Protein AF-A0AAW2IPX8-F1 (afdb_monomer_lite)

Organism: NCBI:txid2727405

pLDDT: mean 87.47, std 6.11, range [64.5, 95.62]

Structure (mmCIF, N/CA/C/O backbone):
data_AF-A0AAW2IPX8-F1
#
_entry.id   AF-A0AAW2IPX8-F1
#
loop_
_atom_site.group_PDB
_atom_site.id
_atom_site.type_symbol
_atom_site.label_atom_id
_atom_site.label_alt_id
_atom_site.label_comp_id
_atom_site.label_asym_id
_atom_site.label_entity_id
_atom_site.label_seq_id
_atom_site.pdbx_PDB_ins_code
_atom_site.Cartn_x
_atom_site.Cartn_y
_atom_site.Cartn_z
_atom_site.occupancy
_atom_site.B_iso_or_equiv
_atom_site.auth_seq_id
_atom_site.auth_comp_id
_atom_site.auth_asym_id
_atom_site.auth_atom_id
_atom_site.pdbx_PDB_model_num
ATOM 1 N N . MET A 1 1 ? -6.025 5.927 3.973 1.00 70.62 1 MET A N 1
ATOM 2 C CA . MET A 1 1 ? -5.522 4.539 4.034 1.00 70.62 1 MET A CA 1
ATOM 3 C C . MET A 1 1 ? -6.620 3.508 4.303 1.00 70.62 1 MET A C 1
ATOM 5 O O . MET A 1 1 ? -6.923 2.726 3.414 1.00 70.62 1 MET A O 1
ATOM 9 N N . TRP A 1 2 ? -7.270 3.513 5.476 1.00 75.56 2 TRP A N 1
ATOM 10 C CA . TRP A 1 2 ? -8.348 2.553 5.775 1.00 75.56 2 TRP A CA 1
ATOM 11 C C . TRP A 1 2 ? -9.666 2.906 5.098 1.00 75.56 2 TRP A C 1
ATOM 13 O O . TRP A 1 2 ? -10.194 2.125 4.324 1.00 75.56 2 TRP A O 1
ATOM 23 N N . THR A 1 3 ? -10.164 4.121 5.321 1.00 78.56 3 THR A N 1
ATOM 24 C CA . THR A 1 3 ? -11.439 4.607 4.763 1.00 78.56 3 THR A CA 1
ATOM 25 C C . THR A 1 3 ? -11.451 4.695 3.238 1.00 78.56 3 THR A C 1
ATOM 27 O O . THR A 1 3 ? -12.519 4.737 2.639 1.00 78.56 3 THR A O 1
ATOM 30 N N . THR A 1 4 ? -10.271 4.713 2.620 1.00 77.69 4 THR A N 1
ATOM 31 C CA . THR A 1 4 ? -10.066 4.718 1.169 1.00 77.69 4 THR A CA 1
ATOM 32 C C . THR A 1 4 ? -10.041 3.311 0.569 1.00 77.69 4 THR A C 1
ATOM 34 O O . THR A 1 4 ? -10.200 3.171 -0.638 1.00 77.69 4 THR A O 1
ATOM 37 N N . HIS A 1 5 ? -9.842 2.268 1.382 1.00 80.44 5 HIS A N 1
ATOM 38 C CA . HIS A 1 5 ? -9.830 0.884 0.917 1.00 80.44 5 HIS A CA 1
ATOM 39 C C . HIS A 1 5 ? -11.267 0.359 0.794 1.00 80.44 5 HIS A C 1
ATOM 41 O O . HIS A 1 5 ? -12.031 0.418 1.761 1.00 80.44 5 HIS A O 1
ATOM 47 N N . SER A 1 6 ? -11.629 -0.201 -0.365 1.00 84.44 6 SER A N 1
ATOM 48 C CA . SER A 1 6 ? -12.998 -0.663 -0.662 1.00 84.44 6 SER A CA 1
ATOM 49 C C . SER A 1 6 ? -13.545 -1.632 0.394 1.00 84.44 6 SER A C 1
ATOM 51 O O . SER A 1 6 ? -14.685 -1.506 0.836 1.00 84.44 6 SER A O 1
ATOM 53 N N . GLU A 1 7 ? -12.696 -2.548 0.865 1.00 85.75 7 GLU A N 1
ATOM 54 C CA . GLU A 1 7 ? -13.081 -3.587 1.830 1.00 85.75 7 GLU A CA 1
ATOM 55 C C . GLU A 1 7 ? -13.221 -3.097 3.279 1.00 85.75 7 GLU A C 1
ATOM 57 O O . GLU A 1 7 ? -13.777 -3.811 4.116 1.00 85.75 7 GLU A O 1
ATOM 62 N N . PHE A 1 8 ? -12.751 -1.890 3.616 1.00 87.12 8 PHE A N 1
ATOM 63 C CA . PHE A 1 8 ? -12.706 -1.436 5.010 1.00 87.12 8 PHE A CA 1
ATOM 64 C C . PHE A 1 8 ? -14.085 -1.421 5.669 1.00 87.12 8 PHE A C 1
ATOM 66 O O . PHE A 1 8 ? -14.269 -1.945 6.769 1.00 87.12 8 PHE A O 1
ATOM 73 N N . LEU A 1 9 ? -15.081 -0.865 4.976 1.00 87.81 9 LEU A N 1
ATOM 74 C CA . LEU A 1 9 ? -16.456 -0.836 5.472 1.00 87.81 9 LEU A CA 1
ATOM 75 C C . LEU A 1 9 ? -17.032 -2.243 5.655 1.00 87.81 9 LEU A C 1
ATOM 77 O O . LEU A 1 9 ? -17.794 -2.464 6.598 1.00 87.81 9 LEU A O 1
ATOM 81 N N . GLY A 1 10 ? -16.664 -3.190 4.790 1.00 88.31 10 GLY A N 1
ATOM 82 C CA . GLY A 1 10 ? -17.053 -4.594 4.914 1.00 88.31 10 GLY A CA 1
ATOM 83 C C . GLY A 1 10 ? -16.495 -5.222 6.191 1.00 88.31 10 GLY A C 1
ATOM 84 O O . GLY A 1 10 ? -17.255 -5.777 6.988 1.00 88.31 10 GLY A O 1
ATOM 85 N N . VAL A 1 11 ? -15.196 -5.039 6.439 1.00 86.88 11 VAL A N 1
ATOM 86 C CA . VAL A 1 11 ? -14.505 -5.533 7.642 1.00 86.88 11 VAL A CA 1
ATOM 87 C C . VAL A 1 11 ? -15.115 -4.943 8.915 1.00 86.88 11 VAL A C 1
ATOM 89 O O . VAL A 1 11 ? -15.424 -5.677 9.859 1.00 86.88 11 VAL A O 1
ATOM 92 N N . VAL A 1 12 ? -15.360 -3.629 8.939 1.00 89.06 12 VAL A N 1
ATOM 93 C CA . V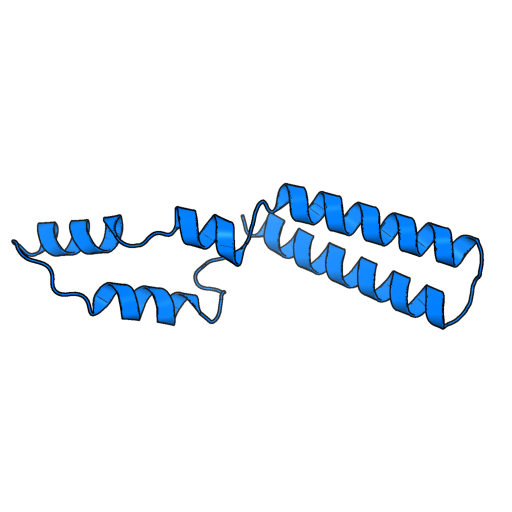AL A 1 12 ? -15.990 -2.958 10.086 1.00 89.06 12 VAL A CA 1
ATOM 94 C C . VAL A 1 12 ? -17.409 -3.477 10.308 1.00 89.06 12 VAL A C 1
ATOM 96 O O . VAL A 1 12 ? -17.755 -3.815 11.439 1.00 89.06 12 VAL A O 1
ATOM 99 N N . ARG A 1 13 ? -18.231 -3.603 9.255 1.00 90.06 13 ARG A N 1
ATOM 100 C CA . ARG A 1 13 ? -19.603 -4.134 9.367 1.00 90.06 13 ARG A CA 1
ATOM 101 C C . ARG A 1 13 ? -19.618 -5.554 9.912 1.00 90.06 13 ARG A C 1
ATOM 103 O O . ARG A 1 13 ? -20.399 -5.838 10.818 1.00 90.06 13 ARG A O 1
ATOM 110 N N . GLN A 1 14 ? -18.753 -6.426 9.401 1.00 88.81 14 GLN A N 1
ATOM 111 C CA . GLN A 1 14 ? -18.659 -7.807 9.867 1.00 88.81 14 GLN A CA 1
ATOM 112 C C . GLN A 1 14 ? -18.261 -7.859 11.346 1.00 88.81 14 GLN A C 1
ATOM 114 O O . GLN A 1 14 ? -18.881 -8.578 12.127 1.00 88.81 14 GLN A O 1
ATOM 119 N N . ASN A 1 15 ? -17.290 -7.041 11.764 1.00 88.88 15 ASN A N 1
ATOM 120 C CA . ASN A 1 15 ? -16.918 -6.902 13.171 1.00 88.88 15 ASN A CA 1
ATOM 121 C C . ASN A 1 15 ? -18.098 -6.402 14.033 1.00 88.88 15 ASN A C 1
ATOM 123 O O . ASN A 1 15 ? -18.337 -6.904 15.137 1.00 88.88 15 ASN A O 1
ATOM 127 N N . TRP A 1 16 ? -18.887 -5.464 13.506 1.00 89.25 16 TRP A N 1
ATOM 128 C CA . TRP A 1 16 ? -20.008 -4.861 14.221 1.00 89.25 16 TRP A CA 1
ATOM 129 C C . TRP A 1 16 ? -21.208 -5.791 14.409 1.00 89.25 16 TRP A C 1
ATOM 131 O O . TRP A 1 16 ? -21.955 -5.605 15.369 1.00 89.25 16 TRP A O 1
ATOM 141 N N . GLN A 1 17 ? -21.383 -6.806 13.562 1.00 88.81 17 GLN A N 1
ATOM 142 C CA . GLN A 1 17 ? -22.488 -7.767 13.672 1.00 88.81 17 GLN A CA 1
ATOM 143 C C . GLN A 1 17 ? -22.324 -8.767 14.825 1.00 88.81 17 GLN A C 1
ATOM 145 O O . GLN A 1 17 ? -23.300 -9.376 15.256 1.00 88.81 17 GLN A O 1
ATOM 150 N N . TYR A 1 18 ? -21.120 -8.918 15.379 1.00 86.31 18 TYR A N 1
ATOM 151 C CA . TYR A 1 18 ? -20.907 -9.847 16.483 1.00 86.31 18 TYR A CA 1
ATOM 152 C C . TYR A 1 18 ? -21.603 -9.403 17.775 1.00 86.31 18 TYR A C 1
ATOM 154 O O . TYR A 1 18 ? -21.532 -8.236 18.184 1.00 86.31 18 TYR A O 1
ATOM 162 N N . SER A 1 19 ? -22.229 -10.367 18.453 1.00 84.44 19 SER A N 1
ATOM 163 C CA . SER A 1 19 ? -22.872 -10.161 19.748 1.00 84.44 19 SER A CA 1
ATOM 164 C C . SER A 1 19 ? -21.839 -9.836 20.828 1.00 84.44 19 SER A C 1
ATOM 166 O O . SER A 1 19 ? -20.880 -10.581 21.025 1.00 84.44 19 SER A O 1
ATOM 168 N N . THR A 1 20 ? -22.060 -8.740 21.549 1.00 86.62 20 THR A N 1
ATOM 169 C CA . THR A 1 20 ? -21.262 -8.321 22.709 1.00 86.62 20 THR A CA 1
ATOM 170 C C . THR A 1 20 ? -22.132 -8.244 23.957 1.00 86.62 20 THR A C 1
ATOM 172 O O . THR A 1 20 ? -23.316 -7.897 23.865 1.00 86.62 20 THR A O 1
ATOM 175 N N . VAL A 1 21 ? -21.543 -8.544 25.115 1.00 87.06 21 VAL A N 1
ATOM 176 C CA . VAL A 1 21 ? -22.211 -8.573 26.427 1.00 87.06 21 VAL A CA 1
ATOM 177 C C . VAL A 1 21 ? -21.647 -7.452 27.298 1.00 87.06 21 VAL A C 1
ATOM 179 O O . VAL A 1 21 ? -20.435 -7.236 27.319 1.00 87.06 21 VAL A O 1
ATOM 182 N N . GLY A 1 22 ? -22.523 -6.744 28.013 1.00 89.12 22 GLY A N 1
ATOM 183 C CA . GLY A 1 22 ? -22.153 -5.662 28.929 1.00 89.12 22 GLY A CA 1
ATOM 184 C C . GLY A 1 22 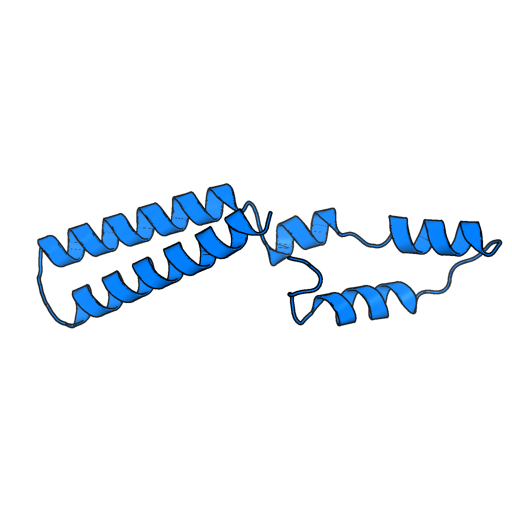? -22.946 -4.376 28.699 1.00 89.12 22 GLY A C 1
ATOM 185 O O . GLY A 1 22 ? -23.873 -4.328 27.888 1.00 89.12 22 GLY A O 1
ATOM 186 N N . SER A 1 23 ? -22.567 -3.320 29.419 1.00 89.00 23 SER A N 1
ATOM 187 C CA . SER A 1 23 ? -23.129 -1.973 29.263 1.00 89.00 23 SER A CA 1
ATOM 188 C C . SER A 1 23 ? -22.678 -1.314 27.951 1.00 89.00 23 SER A C 1
ATOM 190 O O . SER A 1 23 ? -21.753 -1.786 27.289 1.00 89.00 23 SER A O 1
ATOM 192 N N . GLY A 1 24 ? -23.314 -0.202 27.562 1.00 88.31 24 GLY A N 1
ATOM 193 C CA . GLY A 1 24 ? -23.066 0.463 26.273 1.00 88.31 24 GLY A CA 1
ATOM 194 C C . GLY A 1 24 ? -21.584 0.719 25.965 1.00 88.31 24 GLY A C 1
ATOM 195 O O . GLY A 1 24 ? -21.113 0.343 24.892 1.00 88.31 24 GLY A O 1
ATOM 196 N N . MET A 1 25 ? -20.824 1.274 26.916 1.00 91.94 25 MET A N 1
ATOM 197 C CA . MET A 1 25 ? -19.393 1.543 26.707 1.00 91.94 25 MET A CA 1
ATOM 198 C C . MET A 1 25 ? -18.536 0.279 26.686 1.00 91.94 25 MET A C 1
ATOM 200 O O . MET A 1 25 ? -17.606 0.194 25.889 1.00 91.94 25 MET A O 1
ATOM 204 N N . MET A 1 26 ? -18.880 -0.735 27.482 1.00 90.12 26 MET A N 1
ATOM 205 C CA . MET A 1 26 ? -18.177 -2.019 27.455 1.00 90.12 26 MET A CA 1
ATOM 206 C C . MET A 1 26 ? -18.347 -2.711 26.097 1.00 90.12 26 MET A C 1
ATOM 208 O O . MET A 1 26 ? -17.388 -3.235 25.534 1.00 90.12 26 MET A O 1
ATOM 212 N N . ARG A 1 27 ? -19.554 -2.650 25.519 1.00 89.62 27 ARG A N 1
ATOM 213 C CA . ARG A 1 27 ? -19.832 -3.189 24.179 1.00 89.62 27 ARG A CA 1
ATOM 214 C C . ARG A 1 27 ? -19.057 -2.444 23.095 1.00 89.62 27 ARG A C 1
ATOM 216 O O . ARG A 1 27 ? -18.575 -3.089 22.166 1.00 89.62 27 ARG A O 1
ATOM 223 N N . LEU A 1 28 ? -18.935 -1.120 23.208 1.00 89.94 28 LEU A N 1
ATOM 224 C CA . LEU A 1 28 ? -18.139 -0.311 22.284 1.00 89.94 28 LEU A CA 1
ATOM 225 C C . LEU A 1 28 ? -16.650 -0.664 22.381 1.00 89.94 28 LEU A C 1
ATOM 227 O O . LEU A 1 28 ? -16.035 -0.961 21.360 1.00 89.94 28 LEU A O 1
ATOM 231 N N . GLN A 1 29 ? -16.097 -0.707 23.596 1.00 89.88 29 GLN A N 1
ATOM 232 C CA . GLN A 1 29 ? -14.708 -1.097 23.837 1.00 89.88 29 GLN A CA 1
ATOM 233 C C . GLN A 1 29 ? -14.409 -2.470 23.227 1.00 89.88 29 GLN A C 1
ATOM 235 O O . GLN A 1 29 ? -13.458 -2.603 22.467 1.00 89.88 29 GLN A O 1
ATOM 240 N N . GLN A 1 30 ? -15.251 -3.475 23.488 1.00 89.12 30 GLN A N 1
ATOM 241 C CA . GLN A 1 30 ? -15.074 -4.825 22.945 1.00 89.12 30 GLN A CA 1
ATOM 242 C C . GLN A 1 30 ? -15.034 -4.844 21.412 1.00 89.12 30 GLN A C 1
ATOM 244 O O . GLN A 1 30 ? -14.206 -5.544 20.833 1.00 89.12 30 GLN A O 1
ATOM 249 N N . LYS A 1 31 ? -15.902 -4.073 20.742 1.00 89.50 31 LYS A N 1
ATOM 250 C CA . LYS A 1 31 ? -15.909 -3.975 19.273 1.00 89.50 31 LYS A CA 1
ATOM 251 C C . LYS A 1 31 ? -14.638 -3.312 18.747 1.00 89.50 31 LYS A C 1
ATOM 253 O O . LYS A 1 31 ? -14.014 -3.844 17.835 1.00 89.50 31 LYS A O 1
ATOM 258 N N . LEU A 1 32 ? -14.209 -2.214 19.370 1.00 88.06 32 LEU A N 1
ATOM 259 C CA . LEU A 1 32 ? -12.981 -1.510 18.993 1.00 88.06 32 LEU A CA 1
ATOM 260 C C . LEU A 1 32 ? -11.731 -2.368 19.212 1.00 88.06 32 LEU A C 1
ATOM 262 O O . LEU A 1 32 ? -10.891 -2.449 18.324 1.00 88.06 32 LEU A O 1
ATOM 266 N N . THR A 1 33 ? -11.618 -3.060 20.348 1.00 85.69 33 THR A N 1
ATOM 267 C CA . THR A 1 33 ? -10.483 -3.952 20.634 1.00 85.69 33 THR A CA 1
ATOM 268 C C . THR A 1 33 ? -10.442 -5.145 19.682 1.00 85.69 33 THR A C 1
ATOM 270 O O . THR A 1 33 ? -9.367 -5.591 19.293 1.00 85.69 33 THR A O 1
ATOM 273 N N . ARG A 1 34 ? -11.609 -5.662 19.285 1.00 85.38 34 ARG A N 1
ATOM 274 C CA . ARG A 1 34 ? -11.711 -6.775 18.338 1.00 85.38 34 ARG A CA 1
ATOM 275 C C . ARG A 1 34 ? -11.410 -6.362 16.900 1.00 85.38 34 ARG A C 1
ATOM 277 O O . ARG A 1 34 ? -11.143 -7.219 16.063 1.00 85.38 34 ARG A O 1
ATOM 284 N N . LEU A 1 35 ? -11.532 -5.083 16.565 1.00 84.56 35 LEU A N 1
ATOM 285 C CA . LEU A 1 35 ? -11.175 -4.597 15.243 1.00 84.56 35 LEU A CA 1
ATOM 286 C C . LEU A 1 35 ? -9.657 -4.781 15.080 1.00 84.56 35 LEU A C 1
ATOM 288 O O . LEU A 1 35 ? -8.865 -3.972 15.555 1.00 84.56 35 LEU A O 1
ATOM 292 N N . CYS A 1 36 ? -9.246 -5.893 14.461 1.00 80.50 36 CYS A N 1
ATOM 293 C CA . CYS A 1 36 ? -7.849 -6.302 14.306 1.00 80.50 36 CYS A CA 1
ATOM 294 C C . CYS A 1 36 ? -7.113 -5.443 13.265 1.00 80.50 36 CYS A C 1
ATOM 296 O O . CYS A 1 36 ? -6.510 -5.971 12.338 1.00 80.50 36 CYS A O 1
ATOM 298 N N . LEU A 1 37 ? -7.144 -4.115 13.412 1.00 80.88 37 LEU A N 1
ATOM 299 C CA . LEU A 1 37 ? -6.550 -3.166 12.469 1.00 80.88 37 LEU A CA 1
ATOM 300 C C . LEU A 1 37 ? -5.049 -3.384 12.290 1.00 80.88 37 LEU A C 1
ATOM 302 O O . LEU A 1 37 ? -4.534 -3.166 11.206 1.00 80.88 37 LEU A O 1
ATOM 306 N N . LYS A 1 38 ? -4.346 -3.860 13.325 1.00 78.69 38 LYS A N 1
ATOM 307 C CA . LYS A 1 38 ? -2.918 -4.198 13.224 1.00 78.69 38 LYS A CA 1
ATOM 308 C C . LYS A 1 38 ? -2.667 -5.381 12.285 1.00 78.69 38 LYS A C 1
ATOM 310 O O . LYS A 1 38 ? -1.795 -5.303 11.428 1.00 78.69 38 LYS A O 1
ATOM 315 N N . GLU A 1 39 ? -3.448 -6.449 12.429 1.00 79.62 39 GLU A N 1
ATOM 316 C CA . GLU A 1 39 ? -3.355 -7.626 11.555 1.00 79.62 39 GLU A CA 1
ATOM 317 C C . GLU A 1 39 ? -3.830 -7.286 10.140 1.00 79.62 39 GLU A C 1
ATOM 319 O O . GLU A 1 39 ? -3.210 -7.664 9.150 1.00 79.62 39 GLU A O 1
ATOM 324 N N . TRP A 1 40 ? -4.903 -6.501 10.041 1.00 82.44 40 TRP A N 1
ATOM 325 C CA . TRP A 1 40 ? -5.428 -6.023 8.769 1.00 82.44 40 TRP A CA 1
ATOM 326 C C . TRP A 1 40 ? -4.419 -5.125 8.045 1.00 82.44 40 TRP A C 1
ATOM 328 O O . TRP A 1 40 ? -4.201 -5.293 6.852 1.00 82.44 40 TRP A O 1
ATOM 338 N N . ASN A 1 41 ? -3.703 -4.265 8.775 1.00 82.12 41 ASN A N 1
ATOM 339 C CA . ASN A 1 41 ? -2.605 -3.478 8.223 1.00 82.12 41 ASN A CA 1
ATOM 340 C C . ASN A 1 41 ? -1.514 -4.355 7.629 1.00 82.12 41 ASN A C 1
ATOM 342 O O . ASN A 1 41 ? -1.118 -4.163 6.483 1.00 82.12 41 ASN A O 1
ATOM 346 N N . LYS A 1 42 ? -1.071 -5.354 8.391 1.00 79.50 42 LYS A N 1
ATOM 347 C CA . LYS A 1 42 ? -0.013 -6.262 7.956 1.00 79.50 42 LYS A CA 1
ATOM 348 C C . LYS A 1 42 ? -0.424 -7.116 6.754 1.00 79.50 42 LYS A C 1
ATOM 350 O O . LYS A 1 42 ? 0.402 -7.377 5.893 1.00 79.50 42 LYS A O 1
ATOM 355 N N . THR A 1 43 ? -1.673 -7.563 6.696 1.00 79.50 43 THR A N 1
ATOM 356 C CA . THR A 1 43 ? -2.152 -8.466 5.636 1.00 79.50 43 THR A CA 1
ATOM 357 C C . THR A 1 43 ? -2.561 -7.740 4.360 1.00 79.50 43 THR A C 1
ATOM 359 O O . THR A 1 43 ? -2.327 -8.264 3.277 1.00 79.50 43 THR A O 1
ATOM 362 N N . VAL A 1 44 ? -3.154 -6.549 4.470 1.00 79.00 44 VAL A N 1
ATOM 363 C CA . VAL A 1 44 ? -3.648 -5.788 3.312 1.00 79.00 44 VAL A CA 1
ATOM 364 C C . VAL A 1 44 ? -2.604 -4.824 2.767 1.00 79.00 44 VAL A C 1
ATOM 366 O O . VAL A 1 44 ? -2.458 -4.710 1.554 1.00 79.00 44 VAL A O 1
ATOM 3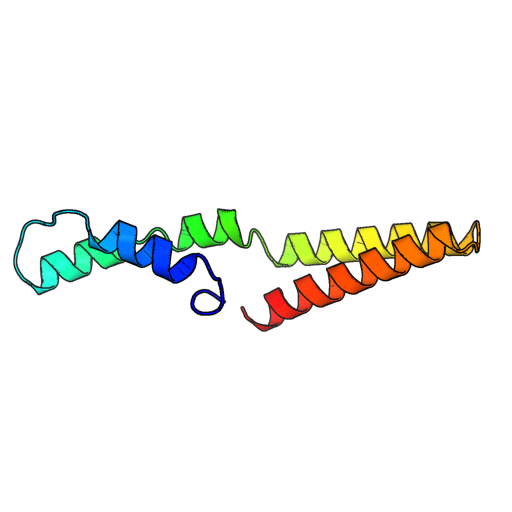69 N N . PHE A 1 45 ? -1.870 -4.137 3.642 1.00 76.50 45 PHE A N 1
ATOM 370 C CA . PHE A 1 45 ? -0.895 -3.124 3.232 1.00 76.50 45 PHE A CA 1
ATOM 371 C C . PHE A 1 45 ? 0.551 -3.623 3.348 1.00 76.50 45 PHE A C 1
ATOM 373 O O . PHE A 1 45 ? 1.424 -3.094 2.662 1.00 76.50 45 PHE A O 1
ATOM 380 N N . GLY A 1 46 ? 0.810 -4.665 4.146 1.00 80.25 46 GLY A N 1
ATOM 381 C CA . GLY A 1 46 ? 2.157 -5.199 4.343 1.00 80.25 46 GLY A CA 1
ATOM 382 C C . GLY A 1 46 ? 3.055 -4.252 5.136 1.00 80.25 46 GLY A C 1
ATOM 383 O O . GLY A 1 46 ? 2.583 -3.358 5.843 1.00 80.25 46 GLY A O 1
ATOM 384 N N . ASN A 1 47 ? 4.366 -4.457 5.019 1.00 82.00 47 ASN A N 1
ATOM 385 C CA . ASN A 1 47 ? 5.332 -3.428 5.382 1.00 82.00 47 ASN A CA 1
ATOM 386 C C . ASN A 1 47 ? 5.512 -2.516 4.166 1.00 82.00 47 ASN A C 1
ATOM 388 O O . ASN A 1 47 ? 6.108 -2.920 3.169 1.00 82.00 47 ASN A O 1
ATOM 392 N N . VAL A 1 48 ? 4.957 -1.307 4.243 1.00 81.06 48 VAL A N 1
ATOM 393 C CA . VAL A 1 48 ? 4.949 -0.365 3.118 1.00 81.06 48 VAL A CA 1
ATOM 394 C C . VAL A 1 48 ? 6.376 -0.028 2.670 1.00 81.06 48 VAL A C 1
ATOM 396 O O . VAL A 1 48 ? 6.638 -0.023 1.473 1.00 81.06 48 VAL A O 1
ATOM 399 N N . LEU A 1 49 ? 7.321 0.096 3.607 1.00 80.88 49 LEU A N 1
ATOM 400 C CA . LEU A 1 49 ? 8.732 0.353 3.303 1.00 80.88 49 LEU A CA 1
ATOM 401 C C . LEU A 1 49 ? 9.395 -0.814 2.558 1.00 80.88 49 LEU A C 1
ATOM 403 O O . LEU A 1 49 ? 10.143 -0.597 1.605 1.00 80.88 49 LEU A O 1
ATOM 407 N N . ASP A 1 50 ? 9.088 -2.058 2.942 1.00 86.81 50 ASP A N 1
ATOM 408 C CA . ASP A 1 50 ? 9.603 -3.237 2.232 1.00 86.81 50 ASP A CA 1
ATOM 409 C C . ASP A 1 50 ? 9.011 -3.326 0.817 1.00 86.81 50 ASP A C 1
ATOM 411 O O . ASP A 1 50 ? 9.702 -3.729 -0.121 1.00 86.81 50 ASP A O 1
ATOM 415 N N . ASN A 1 51 ? 7.748 -2.919 0.648 1.00 86.69 51 ASN A N 1
ATOM 416 C CA . ASN A 1 51 ? 7.096 -2.867 -0.658 1.00 86.69 51 ASN A CA 1
ATOM 417 C C . ASN A 1 51 ? 7.733 -1.799 -1.559 1.00 86.69 51 ASN A C 1
ATOM 419 O O . ASN A 1 51 ? 7.951 -2.076 -2.738 1.00 86.69 51 ASN A O 1
ATOM 423 N N . VAL A 1 52 ? 8.067 -0.616 -1.022 1.00 89.81 52 VAL A N 1
ATOM 424 C CA . VAL A 1 52 ? 8.801 0.430 -1.762 1.00 89.81 52 VAL A CA 1
ATOM 425 C C . VAL A 1 52 ? 10.152 -0.120 -2.215 1.00 89.81 52 VAL A C 1
ATOM 427 O O . VAL A 1 52 ? 10.437 -0.133 -3.409 1.00 89.81 52 VAL A O 1
ATOM 430 N N . ALA A 1 53 ? 10.938 -0.692 -1.298 1.00 92.12 53 ALA A N 1
ATOM 431 C CA . ALA A 1 53 ? 12.252 -1.255 -1.616 1.00 92.12 53 ALA A CA 1
ATOM 432 C C . ALA A 1 53 ? 12.187 -2.424 -2.623 1.00 92.12 53 ALA A C 1
ATOM 434 O O . ALA A 1 53 ? 13.122 -2.664 -3.393 1.00 92.12 53 ALA A O 1
ATOM 435 N N . ALA A 1 54 ? 11.102 -3.203 -2.629 1.00 92.88 54 ALA A N 1
ATOM 436 C CA . ALA A 1 54 ? 10.866 -4.230 -3.640 1.00 92.88 54 ALA A CA 1
ATOM 437 C C . ALA A 1 54 ? 10.523 -3.626 -5.012 1.00 92.88 54 ALA A C 1
ATOM 439 O O . ALA A 1 54 ? 11.080 -4.068 -6.016 1.00 92.88 54 ALA A O 1
ATOM 440 N N . ALA A 1 55 ? 9.661 -2.606 -5.056 1.00 92.06 55 ALA A N 1
ATOM 441 C CA . ALA A 1 55 ? 9.282 -1.925 -6.292 1.00 92.06 55 ALA A CA 1
ATOM 442 C C . ALA A 1 55 ? 10.461 -1.162 -6.922 1.00 92.06 55 ALA A C 1
ATOM 444 O O . ALA A 1 55 ? 10.653 -1.235 -8.134 1.00 92.06 55 ALA A O 1
ATOM 445 N N . GLU A 1 56 ? 11.296 -0.506 -6.111 1.00 94.50 56 GLU A N 1
ATOM 446 C CA . GLU A 1 56 ? 12.526 0.156 -6.564 1.00 94.50 56 GLU A CA 1
ATOM 447 C C . GLU A 1 56 ? 13.512 -0.834 -7.192 1.00 94.50 56 GLU A C 1
ATOM 449 O O . GLU A 1 56 ? 14.055 -0.571 -8.264 1.00 94.50 56 GLU A O 1
ATOM 454 N N . ARG A 1 57 ? 13.718 -2.002 -6.562 1.00 95.62 57 ARG A N 1
ATOM 455 C CA . ARG A 1 57 ? 14.555 -3.067 -7.141 1.00 95.62 57 ARG A CA 1
ATOM 456 C C . ARG A 1 57 ? 13.986 -3.584 -8.457 1.00 95.62 57 ARG A C 1
ATOM 458 O O . ARG A 1 57 ? 14.739 -3.711 -9.414 1.00 95.62 57 ARG A O 1
ATOM 465 N N . GLY A 1 58 ? 12.676 -3.821 -8.523 1.00 93.44 58 GLY A N 1
ATOM 466 C CA . GLY A 1 58 ? 12.022 -4.272 -9.752 1.00 93.44 58 GLY A CA 1
ATOM 467 C C . GLY A 1 58 ? 12.132 -3.258 -10.894 1.00 93.44 58 GLY A C 1
ATOM 468 O O . GLY A 1 58 ? 12.358 -3.649 -12.035 1.00 93.44 58 GLY A O 1
ATOM 469 N N . LEU A 1 59 ? 12.023 -1.957 -10.599 1.00 94.81 59 LEU A N 1
ATOM 470 C CA . LEU A 1 59 ? 12.265 -0.909 -11.591 1.00 94.81 59 LEU A CA 1
ATOM 471 C C . LEU A 1 59 ? 13.722 -0.912 -12.057 1.00 94.81 59 LEU A C 1
ATOM 473 O O . LEU A 1 59 ? 13.963 -0.887 -13.257 1.00 94.81 59 LEU A O 1
ATOM 477 N N . LYS A 1 60 ? 14.676 -1.016 -11.128 1.00 94.81 60 LYS A N 1
ATOM 478 C CA . LYS A 1 60 ? 16.101 -1.064 -11.463 1.00 94.81 60 LYS A CA 1
ATOM 479 C C . LYS A 1 60 ? 16.446 -2.251 -12.369 1.00 94.81 60 LYS A C 1
ATOM 481 O O . LYS A 1 60 ? 17.159 -2.076 -13.348 1.00 94.81 60 LYS A O 1
ATOM 486 N N . GLU A 1 61 ? 15.919 -3.436 -12.076 1.00 94.62 61 GLU A N 1
ATOM 487 C CA . GLU A 1 61 ? 16.097 -4.626 -12.921 1.00 94.62 61 GLU A CA 1
ATOM 488 C C . GLU A 1 61 ? 15.485 -4.429 -14.319 1.00 94.62 61 GLU A C 1
ATOM 490 O O . GLU A 1 61 ? 16.070 -4.839 -15.322 1.00 94.62 61 GLU A O 1
ATOM 495 N N . ALA A 1 62 ? 14.323 -3.772 -14.403 1.00 92.06 62 ALA A N 1
ATOM 496 C CA . ALA A 1 62 ? 13.676 -3.469 -15.676 1.00 92.06 62 ALA A CA 1
ATOM 497 C C . ALA A 1 62 ? 14.431 -2.398 -16.488 1.00 92.06 62 ALA A C 1
ATOM 499 O O . ALA A 1 62 ? 14.511 -2.516 -17.711 1.00 92.06 62 ALA A O 1
ATOM 500 N N . ASP A 1 63 ? 15.007 -1.391 -15.825 1.00 92.69 63 ASP A N 1
ATOM 501 C CA . ASP A 1 63 ? 15.881 -0.390 -16.444 1.00 92.69 63 ASP A CA 1
ATOM 502 C C . ASP A 1 63 ? 17.159 -1.051 -16.987 1.00 92.69 63 ASP A C 1
ATOM 504 O O . ASP A 1 63 ? 17.498 -0.865 -18.153 1.00 92.69 63 ASP A O 1
ATOM 508 N N . GLU A 1 64 ? 17.814 -1.912 -16.198 1.00 94.56 64 GLU A N 1
ATOM 509 C CA . GLU A 1 64 ? 19.001 -2.666 -16.628 1.00 94.56 64 GLU A CA 1
ATOM 510 C C . GLU A 1 64 ? 18.704 -3.586 -17.826 1.00 94.56 64 GLU A C 1
ATOM 512 O O . GLU A 1 64 ? 19.535 -3.722 -18.727 1.00 94.56 64 GLU A O 1
ATOM 517 N N . ALA A 1 65 ? 17.524 -4.214 -17.861 1.00 91.81 65 ALA A N 1
ATOM 518 C CA . ALA A 1 65 ? 17.091 -5.036 -18.990 1.00 91.81 65 ALA A CA 1
ATOM 519 C C . ALA A 1 65 ? 16.815 -4.199 -20.251 1.00 91.81 65 ALA A C 1
ATOM 521 O O . ALA A 1 65 ? 17.128 -4.636 -21.359 1.00 91.81 65 ALA A O 1
ATOM 522 N N . TYR A 1 66 ? 16.252 -2.999 -20.092 1.00 92.38 66 TYR A N 1
ATOM 523 C CA . TYR A 1 66 ? 16.026 -2.069 -21.197 1.00 92.38 66 TYR A CA 1
ATOM 524 C C . TYR A 1 66 ? 17.338 -1.507 -21.758 1.00 92.38 66 TYR A C 1
ATOM 526 O O . TYR A 1 66 ? 17.486 -1.422 -22.974 1.00 92.38 66 TYR A O 1
ATOM 534 N N . ASP A 1 67 ? 18.306 -1.183 -20.898 1.00 93.31 67 ASP A N 1
ATOM 535 C CA . ASP A 1 67 ? 19.631 -0.711 -21.315 1.00 93.31 67 ASP A CA 1
ATOM 536 C C . ASP A 1 67 ? 20.402 -1.776 -22.115 1.00 93.31 67 ASP A C 1
ATOM 538 O O . ASP A 1 67 ? 21.170 -1.446 -23.021 1.00 93.31 67 ASP A O 1
ATOM 542 N N . GLN A 1 68 ? 20.192 -3.059 -21.799 1.00 93.00 68 GLN A N 1
ATOM 543 C CA . GLN A 1 68 ? 20.799 -4.186 -22.515 1.00 93.00 68 GLN A CA 1
ATOM 544 C C . GLN A 1 68 ? 20.116 -4.483 -23.856 1.00 93.00 68 GLN A C 1
ATOM 546 O O . GLN A 1 68 ? 20.807 -4.780 -24.832 1.00 93.00 68 GLN A O 1
ATOM 551 N N . ASP A 1 69 ? 18.783 -4.423 -23.907 1.00 91.12 69 ASP A N 1
ATOM 552 C CA . ASP A 1 69 ? 17.989 -4.676 -25.114 1.00 91.12 69 ASP A CA 1
A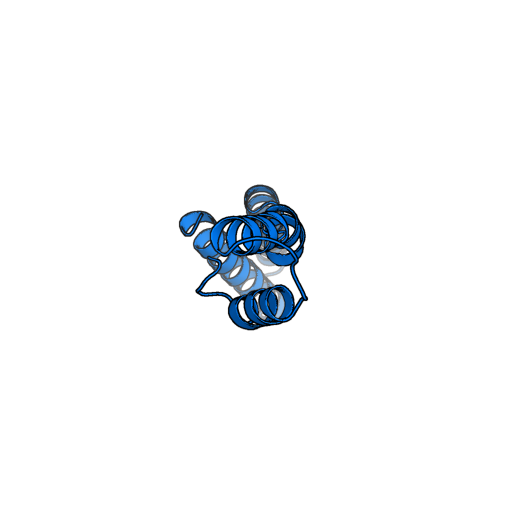TOM 553 C C . ASP A 1 69 ? 16.828 -3.670 -25.234 1.00 91.12 69 ASP A C 1
ATOM 555 O O . ASP A 1 69 ? 15.720 -3.921 -24.733 1.00 91.12 69 ASP A O 1
ATOM 559 N N . PRO A 1 70 ? 17.059 -2.518 -25.895 1.00 90.12 70 PRO A N 1
ATOM 560 C CA . PRO A 1 70 ? 16.031 -1.505 -26.092 1.00 90.12 70 PRO A CA 1
ATOM 561 C C . PRO A 1 70 ? 14.986 -1.984 -27.110 1.00 90.12 70 PRO A C 1
ATOM 563 O O . PRO A 1 70 ? 15.137 -1.811 -28.322 1.00 90.12 70 PRO A O 1
ATOM 566 N N . CYS A 1 71 ? 13.893 -2.573 -26.622 1.00 92.00 71 CYS A N 1
ATOM 567 C CA . CYS A 1 71 ? 12.762 -3.009 -27.435 1.00 92.00 71 CYS A CA 1
ATOM 568 C C . CYS A 1 71 ? 11.419 -2.653 -26.776 1.00 92.00 71 CYS A C 1
ATOM 570 O O . CYS A 1 71 ? 11.342 -2.315 -25.594 1.00 92.00 71 CYS A O 1
ATOM 572 N N . ASP A 1 72 ? 10.322 -2.757 -27.531 1.00 91.00 72 ASP A N 1
ATOM 573 C CA . ASP A 1 72 ? 8.983 -2.423 -27.018 1.00 91.00 72 ASP A CA 1
ATOM 574 C C . ASP A 1 72 ? 8.595 -3.267 -25.798 1.00 91.00 72 ASP A C 1
ATOM 576 O O . ASP A 1 72 ? 7.924 -2.787 -24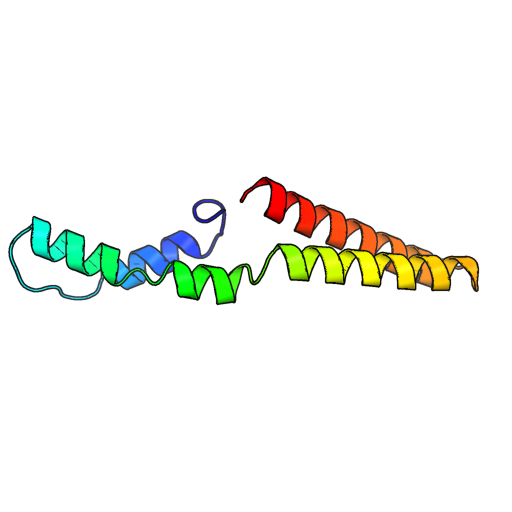.885 1.00 91.00 72 ASP A O 1
ATOM 580 N N . ARG A 1 73 ? 9.039 -4.527 -25.743 1.00 91.62 73 ARG A N 1
ATOM 581 C CA . ARG A 1 73 ? 8.733 -5.418 -24.621 1.00 91.62 73 ARG A CA 1
ATOM 582 C C . ARG A 1 73 ? 9.415 -4.960 -23.331 1.00 91.62 73 ARG A C 1
ATOM 584 O O . ARG A 1 73 ? 8.754 -4.907 -22.297 1.00 91.62 73 ARG A O 1
ATOM 591 N N . THR A 1 74 ? 10.707 -4.639 -23.384 1.00 88.31 74 THR A N 1
ATOM 592 C CA . THR A 1 74 ? 11.461 -4.163 -22.214 1.00 88.31 74 THR A CA 1
ATOM 593 C C . THR A 1 74 ? 10.968 -2.786 -21.771 1.00 88.31 74 THR A C 1
ATOM 595 O O . THR A 1 74 ? 10.823 -2.550 -20.574 1.00 88.31 74 THR A O 1
ATOM 598 N N . LEU A 1 75 ? 10.569 -1.921 -22.711 1.00 91.31 75 LEU A N 1
ATOM 599 C CA . LEU A 1 75 ? 9.948 -0.629 -22.406 1.00 91.31 75 LEU A CA 1
ATOM 600 C C . LEU A 1 75 ? 8.617 -0.772 -21.653 1.00 91.31 75 LEU A C 1
ATOM 602 O O . LEU A 1 75 ? 8.355 -0.044 -20.694 1.00 91.31 75 LEU A O 1
ATOM 606 N N . VAL A 1 76 ? 7.761 -1.703 -22.084 1.00 94.44 76 VAL A N 1
ATOM 607 C CA . VAL A 1 76 ? 6.467 -1.964 -21.436 1.00 94.44 76 VAL A CA 1
ATOM 608 C C . VAL A 1 76 ? 6.661 -2.466 -20.006 1.00 94.44 76 VAL A C 1
ATOM 610 O O . VAL A 1 76 ? 5.992 -1.965 -19.101 1.00 94.44 76 VAL A O 1
ATOM 613 N N . GLU A 1 77 ? 7.592 -3.396 -19.778 1.00 92.88 77 GLU A N 1
ATOM 614 C CA . GLU A 1 77 ? 7.892 -3.883 -18.424 1.00 92.88 77 GLU A CA 1
ATOM 615 C C . GLU A 1 77 ? 8.488 -2.779 -17.540 1.00 92.88 77 GLU A C 1
ATOM 617 O O . GLU A 1 77 ? 8.039 -2.592 -16.410 1.00 92.88 77 GLU A O 1
ATOM 622 N N . ARG A 1 78 ? 9.398 -1.952 -18.069 1.00 94.31 78 ARG A N 1
ATOM 623 C CA . ARG A 1 78 ? 9.931 -0.781 -17.355 1.00 94.31 78 ARG A CA 1
ATOM 624 C C . ARG A 1 78 ? 8.828 0.181 -16.918 1.00 94.31 78 ARG A C 1
ATOM 626 O O . ARG A 1 78 ? 8.767 0.599 -15.761 1.00 94.31 78 ARG A O 1
ATOM 633 N N . ASN A 1 79 ? 7.918 0.514 -17.833 1.00 94.12 79 ASN A N 1
ATOM 634 C CA . ASN A 1 79 ? 6.786 1.393 -17.544 1.00 94.12 79 ASN A CA 1
ATOM 635 C C . ASN A 1 79 ? 5.843 0.784 -16.503 1.00 94.12 79 ASN A C 1
ATOM 637 O O . ASN A 1 79 ? 5.336 1.500 -15.640 1.00 94.12 79 ASN A O 1
ATOM 641 N N . ARG A 1 80 ? 5.636 -0.535 -16.545 1.00 94.94 80 ARG A N 1
ATOM 642 C CA . ARG A 1 80 ? 4.841 -1.255 -15.548 1.00 94.94 80 ARG A CA 1
ATOM 643 C C . ARG A 1 80 ? 5.475 -1.181 -14.158 1.00 94.94 80 ARG A C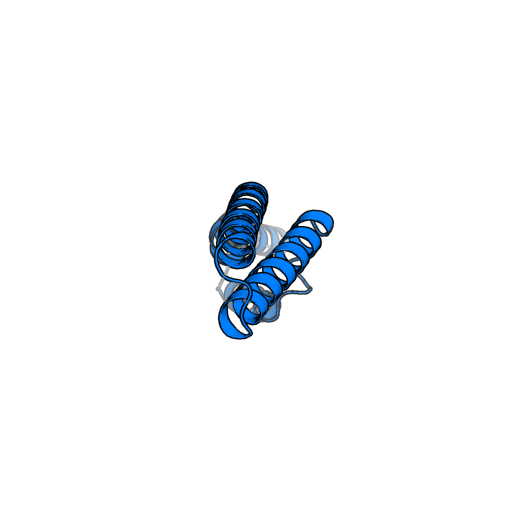 1
ATOM 645 O O . ARG A 1 80 ? 4.776 -0.837 -13.207 1.00 94.94 80 ARG A O 1
ATOM 652 N N . CYS A 1 81 ? 6.773 -1.456 -14.038 1.00 93.81 81 CYS A N 1
ATOM 653 C CA . CYS A 1 81 ? 7.498 -1.354 -12.769 1.00 93.81 81 CYS A CA 1
ATOM 654 C C . CYS A 1 81 ? 7.518 0.085 -12.236 1.00 93.81 81 CYS A C 1
ATOM 656 O O . CYS A 1 81 ? 7.338 0.304 -11.041 1.00 93.81 81 CYS A O 1
ATOM 658 N N . SER A 1 82 ? 7.650 1.075 -13.122 1.00 94.62 82 SER A N 1
ATOM 659 C CA . SER A 1 82 ? 7.583 2.493 -12.757 1.00 94.62 82 SER A CA 1
ATOM 660 C C . SER A 1 82 ? 6.202 2.883 -12.219 1.00 94.62 82 SER A C 1
ATOM 662 O O . SER A 1 82 ? 6.107 3.518 -11.170 1.00 94.62 82 SER A O 1
ATOM 664 N N . ALA A 1 83 ? 5.126 2.452 -12.884 1.00 95.00 83 ALA A N 1
ATOM 665 C CA . ALA A 1 83 ? 3.764 2.681 -12.409 1.00 95.00 83 ALA A CA 1
ATOM 666 C C . ALA A 1 83 ? 3.505 2.010 -11.049 1.00 95.00 83 ALA A C 1
ATOM 668 O O . ALA A 1 83 ? 2.845 2.595 -10.190 1.00 95.00 83 ALA A O 1
ATOM 669 N N . GLU A 1 84 ? 4.052 0.812 -10.833 1.00 93.44 84 GLU A N 1
ATOM 670 C CA . GLU A 1 84 ? 3.949 0.115 -9.551 1.00 93.44 84 GLU A CA 1
ATOM 671 C C . GLU A 1 84 ? 4.699 0.853 -8.435 1.00 93.44 84 GLU A C 1
ATOM 673 O O . GLU A 1 84 ? 4.145 1.029 -7.351 1.00 93.44 84 GLU A O 1
ATOM 678 N N . LEU A 1 85 ? 5.903 1.370 -8.700 1.00 92.94 85 LEU A N 1
ATOM 679 C CA . LEU A 1 85 ? 6.636 2.188 -7.731 1.00 92.94 85 LEU A CA 1
ATOM 680 C C . LEU A 1 85 ? 5.840 3.439 -7.335 1.00 92.94 85 LEU A C 1
ATOM 682 O O . LEU A 1 85 ? 5.680 3.710 -6.147 1.00 92.94 85 LEU A O 1
ATOM 686 N N . VAL A 1 86 ? 5.272 4.159 -8.307 1.00 93.56 86 VAL A N 1
ATOM 687 C CA . VAL A 1 86 ? 4.413 5.328 -8.038 1.00 93.56 86 VAL A CA 1
ATOM 688 C C . VAL A 1 86 ? 3.209 4.944 -7.175 1.00 93.56 86 VAL A C 1
ATOM 690 O O . VAL A 1 86 ? 2.869 5.656 -6.231 1.00 93.56 86 VAL A O 1
ATOM 693 N N . ARG A 1 87 ? 2.574 3.801 -7.461 1.00 90.44 87 ARG A N 1
ATOM 694 C CA . ARG A 1 87 ? 1.431 3.300 -6.687 1.00 90.44 87 ARG A CA 1
ATOM 695 C C . ARG A 1 87 ? 1.807 3.027 -5.230 1.00 90.44 87 ARG A C 1
ATOM 697 O O . ARG A 1 87 ? 1.038 3.371 -4.335 1.00 90.44 87 ARG A O 1
ATOM 704 N N . VAL A 1 88 ? 2.957 2.396 -4.993 1.00 88.44 88 VAL A N 1
ATOM 705 C CA . VAL A 1 88 ? 3.411 2.041 -3.641 1.00 88.44 88 VAL A CA 1
ATOM 706 C C . VAL A 1 88 ? 3.900 3.275 -2.873 1.00 88.44 88 VAL A C 1
ATOM 708 O O . VAL A 1 88 ? 3.587 3.396 -1.693 1.00 88.44 88 VAL A O 1
ATOM 711 N N . LEU A 1 89 ? 4.560 4.236 -3.527 1.00 88.81 89 LEU A N 1
ATOM 712 C CA . LEU A 1 89 ? 4.931 5.516 -2.906 1.00 88.81 89 LEU A CA 1
ATOM 713 C C . LEU A 1 89 ? 3.701 6.323 -2.478 1.00 88.81 89 LEU A C 1
ATOM 715 O O . LEU A 1 89 ? 3.645 6.805 -1.354 1.00 88.81 89 LEU A O 1
ATOM 719 N N . ALA A 1 90 ? 2.660 6.384 -3.313 1.00 87.25 90 ALA A N 1
ATOM 720 C CA . ALA A 1 90 ? 1.395 7.018 -2.933 1.00 87.25 90 ALA A CA 1
ATOM 721 C C . ALA A 1 90 ? 0.720 6.327 -1.729 1.00 87.25 90 ALA A C 1
ATOM 723 O O . ALA A 1 90 ? -0.056 6.943 -0.997 1.00 87.25 90 ALA A O 1
ATOM 724 N N . GLN A 1 91 ? 0.989 5.035 -1.524 1.00 81.00 91 GLN A N 1
ATOM 725 C CA . GLN A 1 91 ? 0.520 4.290 -0.360 1.00 81.00 91 GLN A CA 1
ATOM 726 C C . GLN A 1 91 ? 1.343 4.611 0.901 1.00 81.00 91 GLN A C 1
ATOM 728 O O . GLN A 1 91 ? 0.759 4.624 1.983 1.00 81.00 91 GLN A O 1
ATOM 733 N N . ASP A 1 92 ? 2.644 4.889 0.762 1.00 81.31 92 ASP A N 1
ATOM 734 C CA . ASP A 1 92 ? 3.540 5.343 1.839 1.00 81.31 92 ASP A CA 1
ATOM 735 C C . ASP A 1 92 ? 3.243 6.779 2.277 1.00 81.31 92 ASP A C 1
ATOM 737 O O . ASP A 1 92 ? 3.063 7.032 3.460 1.00 81.31 92 ASP A O 1
ATOM 741 N N . GLU A 1 93 ? 3.054 7.704 1.333 1.00 81.75 93 GLU A N 1
ATOM 742 C CA . GLU A 1 93 ? 2.678 9.098 1.625 1.00 81.75 93 GLU A CA 1
ATOM 743 C C . GLU A 1 93 ? 1.328 9.222 2.356 1.00 81.75 93 GLU A C 1
ATOM 745 O O . GLU A 1 93 ? 1.034 10.236 2.990 1.00 81.75 93 GLU A O 1
ATOM 750 N N . ALA A 1 94 ? 0.482 8.195 2.255 1.00 73.44 94 ALA A N 1
ATOM 751 C CA . ALA A 1 94 ? -0.799 8.113 2.945 1.00 73.44 94 ALA A CA 1
ATOM 752 C C . ALA A 1 94 ? -0.716 7.471 4.350 1.00 73.44 94 ALA A C 1
ATOM 754 O O . ALA A 1 94 ? -1.778 7.286 4.968 1.00 73.44 94 ALA A O 1
ATOM 755 N N . PHE A 1 95 ? 0.485 7.090 4.807 1.00 64.50 95 PHE A N 1
ATOM 756 C CA . PHE A 1 95 ? 0.788 6.503 6.119 1.00 64.50 95 PHE A CA 1
ATOM 757 C C . PHE A 1 95 ? 1.199 7.573 7.140 1.00 64.50 95 PHE A C 1
ATOM 759 O O . PHE A 1 95 ? 0.751 7.450 8.306 1.00 64.50 95 PHE A O 1
#

Foldseek 3Di:
DQVPDPCNVVLLVVLLPDDDDDDPVNRVVVSVVPSPVVVVCCPVLNPLVVQLVVLVVQLVVLVVVCVVPVDPVSVVSNVVSVVSNVVSVVVVVVD

Radius of gyration: 20.25 Å; chains: 1; bounding box: 44×19×57 Å

Secondary structure (DSSP, 8-state):
--TTSTTHHHHHHHHHHS---SSHHHHHHHHHHH--HHHHIIIII--HHHHHHHHHHHHHHHHHHHHHS-SHHHHHHHHHHHHHHHHHHHHHTT-

Sequence (95 aa):
MWTTHSEFLGVVRQNWQYSTVGSGMMRLQQKLTRLCLKEWNKTVFGNVLDNVAAAERGLKEADEAYDQDPCDRTLVERNRCSAELVRVLAQDEAF